Protein AF-A0A662T9Z7-F1 (afdb_monomer_lite)

Structure (mmCIF, N/CA/C/O backbone):
data_AF-A0A662T9Z7-F1
#
_entry.id   AF-A0A662T9Z7-F1
#
loop_
_atom_site.group_PDB
_atom_site.id
_atom_site.type_symbol
_atom_site.label_atom_id
_atom_site.label_alt_id
_atom_site.label_comp_id
_atom_site.label_asym_id
_atom_site.label_entity_id
_atom_site.label_seq_id
_atom_site.pdbx_PDB_ins_code
_atom_site.Cartn_x
_atom_site.Cartn_y
_atom_site.Cartn_z
_atom_site.occupancy
_atom_site.B_iso_or_equiv
_atom_site.auth_seq_id
_atom_site.auth_comp_id
_atom_site.auth_asym_id
_atom_site.auth_atom_id
_atom_site.pdbx_PDB_model_num
ATOM 1 N N . MET A 1 1 ? -6.500 13.096 -1.452 1.00 44.84 1 MET A N 1
ATOM 2 C CA . MET A 1 1 ? -6.182 11.955 -2.345 1.00 44.84 1 MET A CA 1
ATOM 3 C C . MET A 1 1 ? -5.788 10.784 -1.466 1.00 44.84 1 MET A C 1
ATOM 5 O O . MET A 1 1 ? -5.046 11.009 -0.519 1.00 44.84 1 MET A O 1
ATOM 9 N N . SER A 1 2 ? -6.333 9.588 -1.712 1.00 60.56 2 SER A N 1
ATOM 10 C CA . SER A 1 2 ? -5.989 8.391 -0.924 1.00 60.56 2 SER A CA 1
ATOM 11 C C . SER A 1 2 ? -4.502 8.091 -1.096 1.00 60.56 2 SER A C 1
ATOM 13 O O . SER A 1 2 ? -3.994 8.197 -2.211 1.00 60.56 2 SER A O 1
ATOM 15 N N . SER A 1 3 ? -3.793 7.746 -0.024 1.00 77.44 3 SER A N 1
ATOM 16 C CA . SER A 1 3 ? -2.335 7.634 -0.092 1.00 77.44 3 SER A CA 1
ATOM 17 C C . SER A 1 3 ? -1.874 6.531 -1.073 1.00 77.44 3 SER A C 1
ATOM 19 O O . SER A 1 3 ? -0.925 6.726 -1.834 1.00 77.44 3 SER A O 1
ATOM 21 N N . TYR A 1 4 ? -2.651 5.449 -1.218 1.00 88.25 4 TYR A N 1
ATOM 22 C CA . TYR A 1 4 ? -2.418 4.386 -2.213 1.00 88.25 4 TYR A CA 1
ATOM 23 C C . TYR A 1 4 ? -2.542 4.846 -3.675 1.00 88.25 4 TYR A C 1
ATOM 25 O O . TYR A 1 4 ? -1.958 4.246 -4.576 1.00 88.25 4 TYR A O 1
ATOM 33 N N . GLU A 1 5 ? -3.273 5.930 -3.936 1.00 89.75 5 GLU A N 1
ATOM 34 C CA . GLU A 1 5 ? -3.412 6.494 -5.280 1.00 89.75 5 GLU A CA 1
ATOM 35 C C . GLU A 1 5 ? -2.103 7.112 -5.785 1.00 89.75 5 GLU A C 1
ATOM 37 O O . GLU A 1 5 ? -1.865 7.151 -6.992 1.00 89.75 5 GLU A O 1
ATOM 42 N N . ASN A 1 6 ? -1.233 7.562 -4.876 1.00 91.25 6 ASN A N 1
ATOM 43 C CA . ASN A 1 6 ? 0.088 8.071 -5.235 1.00 91.25 6 ASN A CA 1
ATOM 44 C C . ASN A 1 6 ? 1.017 6.941 -5.682 1.00 91.25 6 ASN A C 1
ATOM 46 O O . ASN A 1 6 ? 1.660 7.077 -6.722 1.00 91.25 6 ASN A O 1
ATOM 50 N N . VAL A 1 7 ? 1.022 5.817 -4.958 1.00 93.69 7 VAL A N 1
ATOM 51 C CA . VAL A 1 7 ? 1.777 4.611 -5.340 1.00 93.69 7 VAL A CA 1
ATOM 52 C C . VAL A 1 7 ? 1.286 4.088 -6.686 1.00 93.69 7 VAL A C 1
ATOM 54 O O . VAL A 1 7 ? 2.073 3.900 -7.612 1.00 93.69 7 VAL A O 1
ATOM 57 N N . TRP A 1 8 ? -0.034 3.935 -6.833 1.00 96.25 8 TRP A N 1
ATOM 58 C CA . TRP A 1 8 ? -0.640 3.497 -8.087 1.00 96.25 8 TRP A CA 1
ATOM 59 C C . TRP A 1 8 ? -0.245 4.398 -9.262 1.00 96.25 8 TRP A C 1
ATOM 61 O O . TRP A 1 8 ? 0.120 3.901 -10.326 1.00 96.25 8 TRP A O 1
ATOM 71 N N . ARG A 1 9 ? -0.274 5.725 -9.067 1.00 95.44 9 ARG A N 1
ATOM 72 C CA . ARG A 1 9 ? 0.113 6.697 -10.096 1.00 95.44 9 ARG A CA 1
ATOM 73 C C . ARG A 1 9 ? 1.589 6.564 -10.472 1.00 95.44 9 ARG A C 1
ATOM 75 O O . ARG A 1 9 ? 1.886 6.522 -11.660 1.00 95.44 9 ARG A O 1
ATOM 82 N N . ALA A 1 10 ? 2.492 6.446 -9.498 1.00 95.44 10 ALA A N 1
ATOM 83 C CA . ALA A 1 10 ? 3.919 6.263 -9.764 1.00 95.44 10 ALA A CA 1
ATOM 84 C C . ALA A 1 10 ? 4.185 5.005 -10.614 1.00 95.44 10 ALA A C 1
ATOM 86 O O . ALA A 1 10 ? 4.891 5.079 -11.618 1.00 95.44 10 ALA A O 1
ATOM 87 N N . LEU A 1 11 ? 3.548 3.878 -10.277 1.00 96.62 11 LEU A N 1
ATOM 88 C CA . LEU A 1 11 ? 3.682 2.625 -11.029 1.00 96.62 11 LEU A CA 1
ATOM 89 C C . LEU A 1 11 ? 3.032 2.695 -12.423 1.00 96.62 11 LEU A C 1
ATOM 91 O O . LEU A 1 11 ? 3.587 2.178 -13.391 1.00 96.62 11 LEU A O 1
ATOM 95 N N . ALA A 1 12 ? 1.882 3.359 -12.561 1.00 96.88 12 ALA A N 1
ATOM 96 C CA . ALA A 1 12 ? 1.220 3.549 -13.855 1.00 96.88 12 ALA A CA 1
ATOM 97 C C . ALA A 1 12 ? 2.045 4.432 -14.812 1.00 96.88 12 ALA A C 1
ATOM 99 O O . ALA A 1 12 ? 2.116 4.174 -16.019 1.00 96.88 12 ALA A O 1
ATOM 100 N N . GLU A 1 13 ? 2.694 5.466 -14.280 1.00 96.94 13 GLU A N 1
ATOM 101 C CA . GLU A 1 13 ? 3.620 6.291 -15.050 1.00 96.94 13 GLU A CA 1
ATOM 102 C C . GLU A 1 13 ? 4.878 5.506 -15.443 1.00 96.94 13 GLU A C 1
ATOM 104 O O . GLU A 1 13 ? 5.303 5.591 -16.595 1.00 96.94 13 GLU A O 1
ATOM 109 N N . LEU A 1 14 ? 5.408 4.663 -14.553 1.00 95.75 14 LEU A N 1
ATOM 110 C CA . LEU A 1 14 ? 6.526 3.777 -14.877 1.00 95.75 14 LEU A CA 1
ATOM 111 C C . LEU A 1 14 ? 6.172 2.788 -16.001 1.00 95.75 14 LEU A C 1
ATOM 113 O O . LEU A 1 14 ? 6.937 2.602 -16.943 1.00 95.75 14 LEU A O 1
ATOM 117 N N . ILE A 1 15 ? 4.965 2.220 -15.977 1.00 95.69 15 ILE A N 1
ATOM 118 C CA . ILE A 1 15 ? 4.439 1.379 -17.066 1.00 95.69 15 ILE A CA 1
ATOM 119 C C . ILE A 1 15 ? 4.357 2.144 -18.391 1.00 95.69 15 ILE A C 1
ATOM 121 O O . ILE A 1 15 ? 4.599 1.582 -19.461 1.00 95.69 15 ILE A O 1
ATOM 125 N N . THR A 1 16 ? 4.028 3.434 -18.341 1.00 95.25 16 THR A N 1
ATOM 126 C CA . THR A 1 16 ? 4.026 4.286 -19.536 1.00 95.25 16 THR A CA 1
ATOM 127 C C . THR A 1 16 ? 5.440 4.444 -20.092 1.00 95.25 16 THR A C 1
ATOM 129 O O . THR A 1 16 ? 5.628 4.392 -21.308 1.00 95.25 16 THR A O 1
ATOM 132 N N . GLU A 1 17 ? 6.439 4.562 -19.221 1.00 94.00 17 GLU A N 1
ATOM 133 C CA . GLU A 1 17 ? 7.845 4.630 -19.616 1.00 94.00 17 GLU A CA 1
ATOM 134 C C . GLU A 1 17 ? 8.35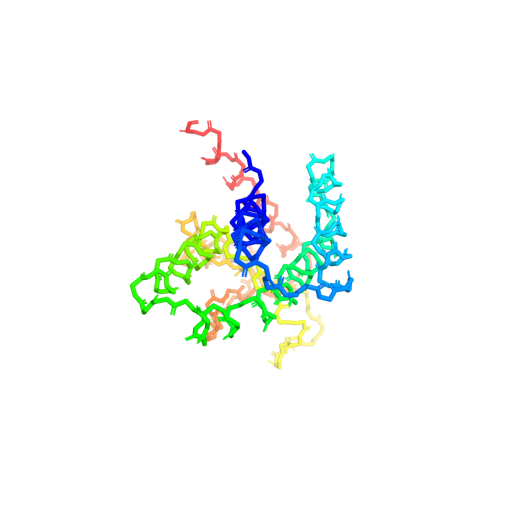0 3.306 -20.215 1.00 94.00 17 GLU A C 1
ATOM 136 O O . GLU A 1 17 ? 9.032 3.316 -21.238 1.00 94.00 17 GLU A O 1
ATOM 141 N N . PHE A 1 18 ? 7.919 2.158 -19.683 1.00 94.00 18 PHE A N 1
ATOM 142 C CA . PHE A 1 18 ? 8.201 0.843 -20.279 1.00 94.00 18 PHE A CA 1
ATOM 143 C C . PHE A 1 18 ? 7.677 0.755 -21.711 1.00 94.00 18 PHE A C 1
ATOM 145 O O . PHE A 1 18 ? 8.399 0.343 -22.618 1.00 94.00 18 PHE A O 1
ATOM 152 N N . ARG A 1 19 ? 6.438 1.210 -21.941 1.00 91.44 19 ARG A N 1
ATOM 153 C CA . ARG A 1 19 ? 5.839 1.233 -23.283 1.00 91.44 19 ARG A CA 1
ATOM 154 C C . ARG A 1 19 ? 6.597 2.147 -24.240 1.00 91.44 19 ARG A C 1
ATOM 156 O O . ARG A 1 19 ? 6.774 1.778 -25.394 1.00 91.44 19 ARG A O 1
ATOM 163 N N . ARG A 1 20 ? 7.072 3.310 -23.777 1.00 92.50 20 ARG A N 1
ATOM 164 C CA . ARG A 1 20 ? 7.905 4.216 -24.594 1.00 92.50 20 ARG A CA 1
ATOM 165 C C . ARG A 1 20 ? 9.216 3.567 -25.027 1.00 92.50 20 ARG A C 1
ATOM 167 O O . ARG A 1 20 ? 9.700 3.856 -26.116 1.00 92.50 20 ARG A O 1
ATOM 174 N N . ARG A 1 21 ? 9.762 2.683 -24.194 1.00 90.50 21 ARG A N 1
ATOM 175 C CA . ARG A 1 21 ? 11.005 1.944 -24.446 1.00 90.50 21 ARG A CA 1
ATOM 176 C C . ARG A 1 21 ? 10.786 0.585 -25.121 1.00 90.50 21 ARG A C 1
ATOM 178 O O . ARG A 1 21 ? 11.744 -0.156 -25.290 1.00 90.50 21 ARG A O 1
ATOM 185 N N . ASN A 1 22 ? 9.552 0.257 -25.523 1.00 91.25 22 ASN A N 1
ATOM 186 C CA . ASN A 1 22 ? 9.167 -1.053 -26.069 1.00 91.25 22 ASN A CA 1
ATOM 187 C C . ASN A 1 22 ? 9.520 -2.246 -25.159 1.00 91.25 22 ASN A C 1
ATOM 189 O O . ASN A 1 22 ? 9.745 -3.357 -25.640 1.00 91.25 22 ASN A O 1
ATOM 193 N N . LEU A 1 23 ? 9.528 -2.035 -23.841 1.00 91.75 23 LEU A N 1
ATOM 194 C CA . LEU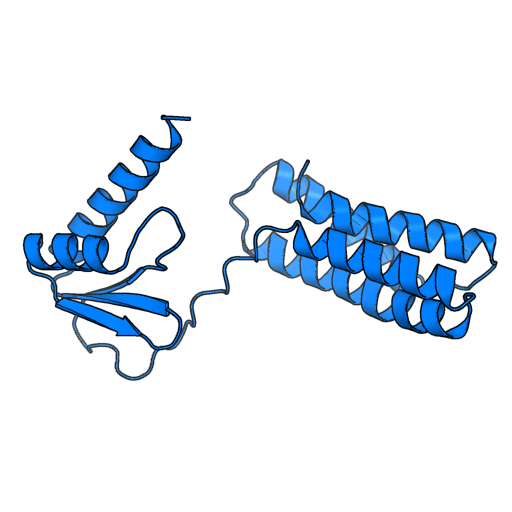 A 1 23 ? 9.693 -3.109 -22.867 1.00 91.75 23 LEU A CA 1
ATOM 195 C C . LEU A 1 23 ? 8.372 -3.866 -22.698 1.00 91.75 23 LEU A C 1
ATOM 197 O O . LEU A 1 23 ? 7.296 -3.272 -22.571 1.00 91.75 23 LEU A O 1
ATOM 201 N N . GLY A 1 24 ? 8.458 -5.195 -22.708 1.00 87.75 24 GLY A N 1
ATOM 202 C CA . GLY A 1 24 ? 7.307 -6.070 -22.514 1.00 87.75 24 GLY A CA 1
ATOM 203 C C . GLY A 1 24 ? 6.752 -5.971 -21.095 1.00 87.75 24 GLY A C 1
ATOM 204 O O . GLY A 1 24 ? 7.501 -5.831 -20.133 1.00 87.75 24 GLY A O 1
ATOM 205 N N . ILE A 1 25 ? 5.427 -6.068 -20.964 1.00 92.38 25 ILE A N 1
ATOM 206 C CA . ILE A 1 25 ? 4.742 -6.108 -19.668 1.00 92.38 25 ILE A CA 1
ATOM 207 C C . ILE A 1 25 ? 3.805 -7.320 -19.665 1.00 92.38 25 ILE A C 1
ATOM 209 O O . ILE A 1 25 ? 2.911 -7.389 -20.516 1.00 92.38 25 ILE A O 1
ATOM 213 N N . PRO A 1 26 ? 3.975 -8.274 -18.734 1.00 92.81 26 PRO A N 1
ATOM 214 C CA . PRO A 1 26 ? 3.087 -9.411 -18.600 1.00 92.81 26 PRO A CA 1
ATOM 215 C C . PRO A 1 26 ? 1.649 -8.953 -18.327 1.00 92.81 26 PRO A C 1
ATOM 217 O O . PRO A 1 26 ? 1.447 -8.030 -17.532 1.00 92.81 26 PRO A O 1
ATOM 220 N N . PRO A 1 27 ? 0.635 -9.617 -18.909 1.00 92.62 27 PRO A N 1
ATOM 221 C CA . PRO A 1 27 ? -0.769 -9.281 -18.668 1.00 92.62 27 PRO A CA 1
ATOM 222 C C . PRO A 1 27 ? -1.134 -9.241 -17.179 1.00 92.62 27 PRO A C 1
ATOM 224 O O . PRO A 1 27 ? -1.832 -8.330 -16.747 1.00 92.62 27 PRO A O 1
ATOM 227 N N . GLN A 1 28 ? -0.562 -10.147 -16.381 1.00 92.38 28 GLN A N 1
ATOM 228 C CA . GLN A 1 28 ? -0.796 -10.226 -14.939 1.00 92.38 28 GLN A CA 1
ATOM 229 C C . GLN A 1 28 ? -0.398 -8.944 -14.187 1.00 92.38 28 GLN A C 1
ATOM 231 O O . GLN A 1 28 ? -1.098 -8.531 -13.271 1.00 92.38 28 GLN A O 1
ATOM 236 N N . VAL A 1 29 ? 0.668 -8.254 -14.608 1.00 94.00 29 VAL A N 1
ATOM 237 C CA . VAL A 1 29 ? 1.087 -6.976 -14.000 1.00 94.00 29 VAL A CA 1
ATOM 238 C C . VAL A 1 29 ? 0.048 -5.885 -14.280 1.00 94.00 29 VAL A C 1
ATOM 240 O O . VAL A 1 29 ? -0.279 -5.075 -13.414 1.00 94.00 29 VAL A O 1
ATOM 243 N N . MET A 1 30 ? -0.526 -5.883 -15.486 1.00 95.75 30 MET A N 1
ATOM 244 C CA . MET A 1 30 ? -1.619 -4.974 -15.839 1.00 95.75 30 MET A CA 1
ATOM 245 C C . MET A 1 30 ? -2.921 -5.321 -15.100 1.00 95.75 30 MET A C 1
ATOM 247 O O . MET A 1 30 ? -3.696 -4.418 -14.778 1.00 95.75 30 MET A O 1
ATOM 251 N N . ASP A 1 31 ? -3.180 -6.603 -14.840 1.00 96.38 31 ASP A N 1
ATOM 252 C CA . ASP A 1 31 ? -4.334 -7.074 -14.066 1.00 96.38 31 ASP A CA 1
ATOM 253 C C . ASP A 1 31 ? -4.232 -6.666 -12.597 1.00 96.38 31 ASP A C 1
ATOM 255 O O . ASP A 1 31 ? -5.200 -6.132 -12.047 1.00 96.38 31 ASP A O 1
ATOM 259 N N . ASP A 1 32 ? -3.055 -6.817 -11.993 1.00 94.81 32 ASP A N 1
ATOM 260 C CA . ASP A 1 32 ? -2.782 -6.397 -10.618 1.00 94.81 32 ASP A CA 1
ATOM 261 C C . ASP A 1 32 ? -2.909 -4.872 -10.479 1.00 94.81 32 ASP A C 1
ATOM 263 O O . ASP A 1 32 ? -3.610 -4.386 -9.587 1.00 94.81 32 ASP A O 1
ATOM 267 N N . LEU A 1 33 ? -2.354 -4.091 -11.417 1.00 96.69 33 LEU A N 1
ATOM 268 C CA . LEU A 1 33 ? -2.498 -2.630 -11.410 1.00 96.69 33 LEU A CA 1
ATOM 269 C C . LEU A 1 33 ? -3.971 -2.191 -11.520 1.00 96.69 33 LEU A C 1
ATOM 271 O O . LEU A 1 33 ? -4.400 -1.252 -10.840 1.00 96.69 33 LEU A O 1
ATOM 275 N N . ARG A 1 34 ? -4.763 -2.848 -12.378 1.00 96.50 34 ARG A N 1
ATOM 276 C CA . ARG A 1 34 ? -6.202 -2.562 -12.518 1.00 96.50 34 ARG A CA 1
ATOM 277 C C . ARG A 1 34 ? -6.978 -2.954 -11.263 1.00 96.50 34 ARG A C 1
ATOM 279 O O . ARG A 1 34 ? -7.795 -2.163 -10.795 1.00 96.50 34 ARG A O 1
ATOM 286 N N . SER A 1 35 ? -6.686 -4.122 -10.698 1.00 96.00 35 SER A N 1
ATOM 287 C CA . SER A 1 35 ? -7.316 -4.614 -9.468 1.00 96.00 35 SER A CA 1
ATOM 288 C C . SER A 1 35 ? -7.042 -3.677 -8.293 1.00 96.00 35 SER A C 1
ATOM 290 O O . SER A 1 35 ? -7.973 -3.302 -7.578 1.00 96.00 35 SER A O 1
ATOM 292 N N . ALA A 1 36 ? -5.798 -3.203 -8.153 1.00 94.56 36 ALA A N 1
ATOM 293 C CA . ALA A 1 36 ? -5.442 -2.180 -7.176 1.00 94.56 36 ALA A CA 1
ATOM 294 C C . ALA A 1 36 ? -6.275 -0.904 -7.365 1.00 94.56 36 ALA A C 1
ATOM 296 O O . ALA A 1 36 ? -6.827 -0.392 -6.393 1.00 94.56 36 ALA A O 1
ATOM 297 N N . LYS A 1 37 ? -6.437 -0.411 -8.605 1.00 95.19 37 LYS A N 1
ATOM 298 C CA . LYS A 1 37 ? -7.247 0.790 -8.876 1.00 95.19 37 LYS A CA 1
ATOM 299 C C . LYS A 1 37 ? -8.694 0.614 -8.432 1.00 95.19 37 LYS A C 1
ATOM 301 O O . LYS A 1 37 ? -9.225 1.494 -7.763 1.00 95.19 37 LYS A O 1
ATOM 306 N N . THR A 1 38 ? -9.316 -0.514 -8.770 1.00 93.06 38 THR A N 1
ATOM 307 C CA . THR A 1 38 ? -10.696 -0.811 -8.365 1.00 93.06 38 THR A CA 1
ATOM 308 C C . THR A 1 38 ? -10.841 -0.807 -6.848 1.00 93.06 38 THR A C 1
ATOM 310 O O . THR A 1 38 ? -11.738 -0.150 -6.327 1.00 93.06 38 THR A O 1
ATOM 313 N N . LEU A 1 39 ? -9.942 -1.484 -6.131 1.00 90.44 39 LEU A N 1
ATOM 314 C CA . LEU A 1 39 ? -9.994 -1.536 -4.671 1.00 90.44 39 LEU A CA 1
ATOM 315 C C . LEU A 1 39 ? -9.713 -0.176 -4.016 1.00 90.44 39 LEU A C 1
ATOM 317 O O . LEU A 1 39 ? -10.345 0.151 -3.015 1.00 90.44 39 LEU A O 1
ATOM 321 N N . ILE A 1 40 ? -8.834 0.649 -4.594 1.00 89.75 40 ILE A N 1
ATOM 322 C CA . ILE A 1 40 ? -8.613 2.031 -4.140 1.00 89.75 40 ILE A CA 1
ATOM 323 C C . ILE A 1 40 ? -9.903 2.853 -4.253 1.00 89.75 40 ILE A C 1
ATOM 325 O O . ILE A 1 40 ? -10.217 3.610 -3.336 1.00 89.75 40 ILE A O 1
ATOM 329 N N . GLU A 1 41 ? -10.661 2.716 -5.346 1.00 89.00 41 GLU A N 1
ATOM 330 C CA . GLU A 1 41 ? -11.950 3.408 -5.487 1.00 89.00 41 GLU A CA 1
ATOM 331 C C . GLU A 1 41 ? -12.997 2.879 -4.497 1.00 89.00 41 GLU A C 1
ATOM 333 O O . GLU A 1 41 ? -13.721 3.675 -3.905 1.00 89.00 41 GLU A O 1
ATOM 338 N N . VAL A 1 42 ? -13.031 1.568 -4.232 1.00 85.12 42 VAL A N 1
ATOM 339 C CA . VAL A 1 42 ? -13.890 0.990 -3.180 1.00 85.12 42 VAL A CA 1
ATOM 340 C C . VAL A 1 42 ? -13.539 1.565 -1.805 1.00 85.12 42 VAL A C 1
ATOM 342 O O . VAL A 1 42 ? -14.433 1.998 -1.085 1.00 85.12 42 VAL A O 1
ATOM 345 N N . LEU A 1 43 ? -12.251 1.652 -1.462 1.00 82.62 43 LEU A N 1
ATOM 346 C CA . LEU A 1 43 ? -11.788 2.204 -0.185 1.00 82.62 43 LEU A CA 1
ATOM 347 C C . LEU A 1 43 ? -12.149 3.691 -0.015 1.00 82.62 43 LEU A C 1
ATOM 349 O O . LEU A 1 43 ? -12.402 4.143 1.098 1.00 82.62 43 LEU A O 1
ATOM 353 N N . LYS A 1 44 ? -12.185 4.466 -1.109 1.00 81.81 44 LYS A N 1
ATOM 354 C CA . LYS A 1 44 ? -12.656 5.863 -1.077 1.00 81.81 44 LYS A CA 1
ATOM 355 C C . LYS A 1 44 ? -14.151 5.964 -0.763 1.00 81.81 44 LYS A C 1
ATOM 357 O O . LYS A 1 44 ? -14.565 6.960 -0.177 1.00 81.81 44 LYS A O 1
ATOM 362 N N . LEU A 1 45 ? -14.941 4.973 -1.180 1.00 80.00 45 LEU A N 1
ATOM 363 C CA . LEU A 1 45 ? -16.382 4.912 -0.933 1.00 80.00 45 LEU A CA 1
ATOM 364 C C . LEU A 1 45 ? -16.700 4.388 0.475 1.00 80.00 45 LEU A C 1
ATOM 366 O O . LEU A 1 45 ? -17.621 4.898 1.107 1.00 80.00 45 LEU A O 1
ATOM 370 N N . ASP A 1 46 ? -15.932 3.413 0.972 1.00 74.00 46 ASP A N 1
ATOM 371 C CA . ASP A 1 46 ? -16.059 2.859 2.324 1.00 74.00 46 ASP A CA 1
ATOM 372 C C . ASP A 1 46 ? -14.678 2.633 2.983 1.00 74.00 46 ASP A C 1
ATOM 374 O O . ASP A 1 46 ? -14.024 1.608 2.754 1.00 74.00 46 ASP A O 1
ATOM 378 N N . PRO A 1 47 ? -14.229 3.567 3.845 1.00 66.56 47 PRO A N 1
ATOM 379 C CA . PRO A 1 47 ? -12.945 3.468 4.540 1.00 66.56 47 PRO A CA 1
ATOM 380 C C . PRO A 1 47 ? -12.869 2.382 5.626 1.00 66.56 47 PRO A C 1
ATOM 382 O O . PRO A 1 47 ? -11.800 2.179 6.201 1.00 66.56 47 PRO A O 1
ATOM 385 N N . SER A 1 48 ? -13.977 1.709 5.964 1.00 63.31 48 SER A N 1
ATOM 386 C CA . SER A 1 48 ? -14.024 0.740 7.071 1.00 63.31 48 SER A CA 1
ATOM 387 C C . SER A 1 48 ? -13.515 -0.660 6.699 1.00 63.31 48 SER A C 1
ATOM 389 O O . SER A 1 48 ? -13.297 -1.503 7.576 1.00 63.31 48 SER A O 1
ATOM 391 N N . VAL A 1 49 ? -13.276 -0.918 5.410 1.00 64.88 49 VAL A N 1
ATOM 392 C CA . VAL A 1 49 ? -12.950 -2.252 4.896 1.00 64.88 49 VAL A CA 1
ATOM 393 C C . VAL A 1 49 ? -11.444 -2.534 4.983 1.00 64.88 49 VAL A C 1
ATOM 395 O O . VAL A 1 49 ? -10.715 -2.433 3.999 1.00 64.88 49 VAL A O 1
ATOM 398 N N . VAL A 1 50 ? -10.973 -2.928 6.170 1.00 58.81 50 VAL A N 1
ATOM 399 C CA . VAL A 1 50 ? -9.552 -3.247 6.455 1.00 58.81 50 VAL A CA 1
ATOM 400 C C . VAL A 1 50 ? -8.986 -4.351 5.547 1.00 58.81 50 VAL A C 1
ATOM 402 O O . VAL A 1 50 ? -7.836 -4.285 5.134 1.00 58.81 50 VAL A O 1
ATOM 405 N N . GLU A 1 51 ? -9.789 -5.342 5.154 1.00 63.56 51 GLU A N 1
ATOM 406 C CA . GLU A 1 51 ? -9.348 -6.406 4.231 1.00 63.56 51 GLU A CA 1
ATOM 407 C C . GLU A 1 51 ? -8.989 -5.864 2.830 1.00 63.56 51 GLU A C 1
ATOM 409 O O . GLU A 1 51 ? -8.214 -6.462 2.082 1.00 63.56 51 GLU A O 1
ATOM 414 N N . THR A 1 52 ? -9.515 -4.690 2.471 1.00 71.88 52 THR A N 1
ATOM 415 C CA . THR A 1 52 ? -9.248 -4.051 1.180 1.00 71.88 52 THR A CA 1
ATOM 416 C C . THR A 1 52 ? -7.847 -3.440 1.126 1.00 71.88 52 THR A C 1
ATOM 418 O O . THR A 1 52 ? -7.236 -3.454 0.059 1.00 71.88 52 THR A O 1
ATOM 421 N N . THR A 1 53 ? -7.288 -2.962 2.246 1.00 79.94 53 THR A N 1
ATOM 422 C CA . THR A 1 53 ? -5.961 -2.317 2.254 1.00 79.94 53 THR A CA 1
ATOM 423 C C . THR A 1 53 ? -4.829 -3.314 2.035 1.00 79.94 53 THR A C 1
ATOM 425 O O . THR A 1 53 ? -3.980 -3.074 1.181 1.00 79.94 53 THR A O 1
ATOM 428 N N . GLU A 1 54 ? -4.854 -4.470 2.708 1.00 81.62 54 GLU A N 1
ATOM 429 C CA . GLU A 1 54 ? -3.843 -5.527 2.519 1.00 81.62 54 GLU A CA 1
ATOM 430 C C . GLU A 1 54 ? -3.823 -6.034 1.068 1.00 81.62 54 GLU A C 1
ATOM 432 O O . GLU A 1 54 ? -2.764 -6.265 0.483 1.00 81.62 54 GLU A O 1
ATOM 437 N N . ARG A 1 55 ? -5.002 -6.146 0.442 1.00 85.56 55 ARG A N 1
ATOM 438 C CA . ARG A 1 55 ? -5.127 -6.554 -0.963 1.00 85.56 55 ARG A CA 1
ATOM 439 C C . ARG A 1 55 ? -4.602 -5.494 -1.927 1.00 85.56 55 ARG A C 1
ATOM 441 O O . ARG A 1 55 ? -3.919 -5.850 -2.884 1.00 85.56 55 ARG A O 1
ATOM 448 N N . ILE A 1 56 ? -4.891 -4.211 -1.684 1.00 89.81 56 ILE A N 1
ATOM 449 C CA . ILE A 1 56 ? -4.313 -3.105 -2.467 1.00 89.81 56 ILE A CA 1
ATOM 450 C C . ILE A 1 56 ? -2.786 -3.169 -2.400 1.00 89.81 56 ILE A C 1
ATOM 452 O O . ILE A 1 56 ? -2.129 -3.120 -3.439 1.00 89.81 56 ILE A O 1
ATOM 456 N N . GLU A 1 57 ? -2.226 -3.316 -1.198 1.00 89.50 57 GLU A N 1
ATOM 457 C CA . GLU A 1 57 ? -0.780 -3.400 -0.999 1.00 89.50 57 GLU A CA 1
ATOM 458 C C . GLU A 1 57 ? -0.163 -4.590 -1.723 1.00 89.50 57 GLU A C 1
ATOM 460 O O . GLU A 1 57 ? 0.841 -4.419 -2.411 1.00 89.50 57 GLU A O 1
ATOM 465 N N . GLY A 1 58 ? -0.785 -5.767 -1.627 1.00 88.56 58 GLY A N 1
ATOM 466 C CA . GLY A 1 58 ? -0.346 -6.962 -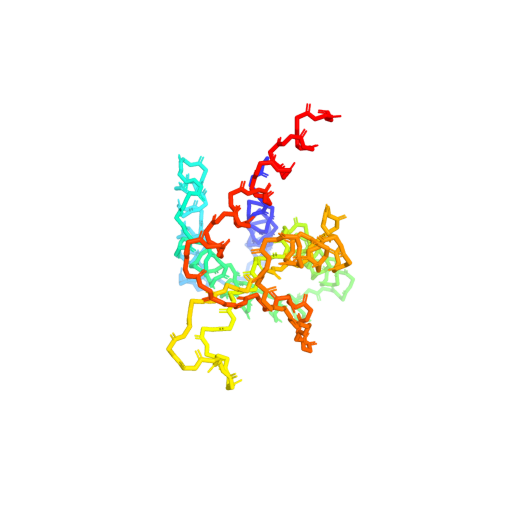2.343 1.00 88.56 58 GLY A CA 1
ATOM 467 C C . GLY A 1 58 ? -0.269 -6.737 -3.854 1.00 88.56 58 GLY A C 1
ATOM 468 O O . GLY A 1 58 ? 0.773 -6.980 -4.458 1.00 88.56 58 GLY A O 1
ATOM 469 N N . TYR A 1 59 ? -1.330 -6.196 -4.462 1.00 94.25 59 TYR A N 1
ATOM 470 C CA . TYR A 1 59 ? -1.337 -5.909 -5.900 1.00 94.25 59 TYR A CA 1
ATOM 471 C C . TYR A 1 59 ? -0.277 -4.876 -6.304 1.00 94.25 59 TYR A C 1
ATOM 473 O O . TYR A 1 59 ? 0.426 -5.071 -7.294 1.00 94.25 59 TYR A O 1
ATOM 481 N N . LEU A 1 60 ? -0.122 -3.786 -5.546 1.00 94.62 60 LEU A N 1
ATOM 482 C CA . LEU A 1 60 ? 0.881 -2.760 -5.850 1.00 94.62 60 LEU A CA 1
ATOM 483 C C . LEU A 1 60 ? 2.315 -3.297 -5.694 1.00 94.62 60 LEU A C 1
ATOM 485 O O . LEU A 1 60 ? 3.158 -3.014 -6.544 1.00 94.62 60 LEU A O 1
ATOM 489 N N . ARG A 1 61 ? 2.581 -4.123 -4.671 1.00 93.38 61 ARG A N 1
ATOM 490 C CA . ARG A 1 61 ? 3.884 -4.781 -4.471 1.00 93.38 61 ARG A CA 1
ATOM 491 C C . ARG A 1 61 ? 4.201 -5.788 -5.571 1.00 93.38 61 ARG A C 1
ATOM 493 O O . ARG A 1 61 ? 5.349 -5.855 -5.995 1.00 93.38 61 ARG A O 1
ATOM 500 N N . ASN A 1 62 ? 3.214 -6.531 -6.070 1.00 91.69 62 ASN A N 1
ATOM 501 C CA . ASN A 1 62 ? 3.425 -7.429 -7.207 1.00 91.69 62 ASN A CA 1
ATOM 502 C C . ASN A 1 62 ? 3.887 -6.651 -8.443 1.00 91.69 62 ASN A C 1
ATOM 504 O O . ASN A 1 62 ? 4.871 -7.026 -9.082 1.00 91.69 62 ASN A O 1
ATOM 508 N N . VAL A 1 63 ? 3.221 -5.531 -8.742 1.00 95.38 63 VAL A N 1
ATOM 509 C CA . VAL A 1 63 ? 3.591 -4.653 -9.859 1.00 95.38 63 VAL A CA 1
ATOM 510 C C . VAL A 1 63 ? 5.006 -4.101 -9.671 1.00 95.38 63 VAL A C 1
ATOM 512 O O . VAL A 1 63 ? 5.828 -4.198 -10.579 1.00 95.38 63 VAL A O 1
ATOM 515 N N . GLU A 1 64 ? 5.320 -3.576 -8.487 1.00 93.12 64 GLU A N 1
ATOM 516 C CA . GLU A 1 64 ? 6.656 -3.076 -8.148 1.00 93.12 64 GLU A CA 1
ATOM 517 C C . GLU A 1 64 ? 7.740 -4.153 -8.297 1.00 93.12 64 GLU A C 1
ATOM 519 O O . GLU A 1 64 ? 8.767 -3.904 -8.930 1.00 93.12 64 GLU A O 1
ATOM 524 N N . SER A 1 65 ? 7.491 -5.357 -7.772 1.00 92.94 65 SER A N 1
ATOM 525 C CA . SER A 1 65 ? 8.438 -6.478 -7.802 1.00 92.94 65 SER A CA 1
ATOM 526 C C . SER A 1 65 ? 8.795 -6.925 -9.218 1.00 92.94 65 SER A C 1
ATOM 528 O O . SER A 1 65 ? 9.867 -7.484 -9.431 1.00 92.94 65 SER A O 1
ATOM 530 N N . TYR A 1 66 ? 7.919 -6.656 -10.190 1.00 94.44 66 TYR A N 1
ATOM 531 C CA . TYR A 1 66 ? 8.206 -6.875 -11.599 1.00 94.44 66 TYR A CA 1
ATOM 532 C C . TYR A 1 66 ? 8.942 -5.687 -12.229 1.00 94.44 66 TYR A C 1
ATOM 534 O O . TYR A 1 66 ? 9.934 -5.872 -12.931 1.00 94.44 66 TYR A O 1
ATOM 542 N N . LEU A 1 67 ? 8.459 -4.462 -11.999 1.00 93.25 67 LEU A N 1
ATOM 543 C CA . LEU A 1 67 ? 8.961 -3.282 -12.703 1.00 93.25 67 LEU A CA 1
ATOM 544 C C . LEU A 1 67 ? 10.349 -2.850 -12.220 1.00 93.25 67 LEU A C 1
ATOM 546 O O . LEU A 1 67 ? 11.205 -2.575 -13.055 1.00 93.25 67 LEU A O 1
ATOM 550 N N . LEU A 1 68 ? 10.605 -2.789 -10.909 1.00 91.69 68 LEU A N 1
ATOM 551 C CA . LEU A 1 68 ? 11.864 -2.234 -10.396 1.00 91.69 68 LEU A CA 1
ATOM 552 C C . LEU A 1 68 ? 13.110 -3.031 -10.816 1.00 91.69 68 LEU A C 1
ATOM 554 O O . LEU A 1 68 ? 14.088 -2.399 -11.217 1.00 91.69 68 LEU A O 1
ATOM 558 N N . PRO A 1 69 ? 13.106 -4.379 -10.823 1.00 90.75 69 PRO A N 1
ATOM 559 C CA . PRO A 1 69 ? 14.240 -5.127 -11.357 1.00 90.75 69 PRO A CA 1
ATOM 560 C C . PRO A 1 69 ? 14.481 -4.849 -12.843 1.00 90.75 69 PRO A C 1
ATOM 562 O O . PRO A 1 69 ? 15.625 -4.728 -13.268 1.00 90.75 69 PRO A O 1
ATOM 565 N N . VAL A 1 70 ? 13.424 -4.714 -13.650 1.00 92.69 70 VAL A N 1
ATOM 566 C CA . VAL A 1 70 ? 13.573 -4.382 -15.077 1.00 92.69 70 VAL A CA 1
ATOM 567 C C . VAL A 1 70 ? 14.110 -2.958 -15.244 1.00 92.69 70 VAL A C 1
ATOM 569 O O . VAL A 1 70 ? 14.976 -2.737 -16.079 1.00 92.69 70 VAL A O 1
ATOM 572 N N . VAL A 1 71 ? 13.684 -2.008 -14.406 1.00 92.50 71 VAL A N 1
ATOM 573 C CA . VAL A 1 71 ? 14.247 -0.649 -14.380 1.00 92.50 71 VAL A CA 1
ATOM 574 C C . VAL A 1 71 ? 15.748 -0.672 -14.114 1.00 92.50 71 VAL A C 1
ATOM 576 O O . VAL A 1 71 ? 16.500 -0.070 -14.868 1.00 92.50 71 VAL A O 1
ATOM 579 N N . GLN A 1 72 ? 16.196 -1.386 -13.083 1.00 90.50 72 GLN A N 1
ATOM 580 C CA . GLN A 1 72 ? 17.620 -1.455 -12.736 1.00 90.50 72 GLN A CA 1
ATOM 581 C C . GLN A 1 72 ? 18.487 -2.060 -13.848 1.00 90.50 72 GLN A C 1
ATOM 583 O O . GLN A 1 72 ? 19.665 -1.726 -13.942 1.00 90.50 72 GLN A O 1
ATOM 588 N N . ASN A 1 73 ? 17.917 -2.944 -14.672 1.00 91.44 73 ASN A N 1
ATOM 589 C CA . ASN A 1 73 ? 18.638 -3.606 -15.757 1.00 91.44 73 ASN A CA 1
ATOM 590 C C . ASN A 1 73 ? 18.597 -2.823 -17.079 1.00 91.44 73 ASN A C 1
ATOM 592 O O . ASN A 1 73 ? 19.594 -2.785 -17.792 1.00 91.44 73 ASN A O 1
ATOM 596 N N . GLU A 1 74 ? 17.454 -2.223 -17.420 1.00 91.19 74 GLU A N 1
ATOM 597 C CA . GLU A 1 74 ? 17.190 -1.659 -18.754 1.00 91.19 74 GLU A CA 1
ATOM 598 C C . GLU A 1 74 ? 17.289 -0.124 -18.808 1.00 91.19 74 GLU A C 1
ATOM 600 O O . GLU A 1 74 ? 17.245 0.471 -19.888 1.00 91.19 74 GLU A O 1
ATOM 605 N N . PHE A 1 75 ? 17.347 0.560 -17.661 1.00 91.69 75 PHE A N 1
ATOM 606 C CA . PHE A 1 75 ? 17.404 2.021 -17.603 1.00 91.69 75 PHE A CA 1
ATOM 607 C C . PHE A 1 75 ? 18.821 2.487 -17.277 1.00 91.69 75 PHE A C 1
ATOM 609 O O . PHE A 1 75 ? 19.570 1.826 -16.565 1.00 91.69 75 PHE A O 1
ATOM 616 N N . GLU A 1 76 ? 19.159 3.686 -17.753 1.00 92.94 76 GLU A N 1
ATOM 617 C CA . GLU A 1 76 ? 20.364 4.385 -17.310 1.00 92.94 76 GLU A CA 1
ATOM 618 C C . GLU A 1 76 ? 20.367 4.533 -15.779 1.00 92.94 76 GLU A C 1
ATOM 620 O O . GLU A 1 76 ? 19.313 4.850 -15.213 1.00 92.94 76 GLU A O 1
ATOM 625 N N . PRO A 1 77 ? 21.521 4.378 -15.100 1.00 91.56 77 PRO A N 1
ATOM 626 C CA . PRO A 1 77 ? 21.586 4.321 -13.638 1.00 91.56 77 PRO A CA 1
ATOM 627 C C . PRO A 1 77 ? 20.893 5.489 -12.924 1.00 91.56 77 PRO A C 1
ATOM 629 O O . PRO A 1 77 ? 20.175 5.280 -11.951 1.00 91.56 77 PRO A O 1
ATOM 632 N N . SER A 1 78 ? 21.043 6.711 -13.440 1.00 91.19 78 SER A N 1
ATOM 633 C CA . SER A 1 78 ? 20.406 7.905 -12.870 1.00 91.19 78 SER A CA 1
ATOM 634 C C . SER A 1 78 ? 18.883 7.895 -13.016 1.00 91.19 78 SER A C 1
ATOM 636 O O . SER A 1 78 ? 18.168 8.260 -12.087 1.00 91.19 78 SER A O 1
ATOM 638 N N . ALA A 1 79 ? 18.372 7.439 -14.162 1.00 89.44 79 ALA A N 1
ATOM 639 C CA . ALA A 1 79 ? 16.937 7.305 -14.393 1.00 89.44 79 ALA A CA 1
ATOM 640 C C . ALA A 1 79 ? 16.346 6.154 -13.565 1.00 89.44 79 ALA A C 1
ATOM 642 O O . ALA A 1 79 ? 15.218 6.257 -13.083 1.00 89.44 79 ALA A O 1
ATOM 643 N N . ALA A 1 80 ? 17.099 5.064 -13.388 1.00 90.12 80 ALA A N 1
ATOM 644 C CA . ALA A 1 80 ? 16.698 3.948 -12.543 1.00 90.12 80 ALA A CA 1
ATOM 645 C C . ALA A 1 80 ? 16.557 4.375 -11.076 1.00 90.12 80 ALA A C 1
ATOM 647 O O . ALA A 1 80 ? 15.531 4.104 -10.447 1.00 90.12 80 ALA A O 1
ATOM 648 N N . GLU A 1 81 ? 17.553 5.096 -10.559 1.00 91.06 81 GLU A N 1
ATOM 649 C CA . GLU A 1 81 ? 17.549 5.631 -9.199 1.00 91.06 81 GLU A CA 1
ATOM 650 C C . GLU A 1 81 ? 16.394 6.616 -8.976 1.00 91.06 81 GLU A C 1
ATOM 652 O O . GLU A 1 81 ? 15.695 6.522 -7.967 1.00 91.06 81 GLU A O 1
ATOM 657 N N . GLU A 1 82 ? 16.121 7.504 -9.938 1.00 94.50 82 GLU A N 1
ATOM 658 C CA . GLU A 1 82 ? 14.987 8.432 -9.868 1.00 94.50 82 GLU A CA 1
ATOM 659 C C . GLU A 1 82 ? 13.646 7.692 -9.753 1.00 94.50 82 GLU A C 1
ATOM 661 O O . GLU A 1 82 ? 12.828 8.012 -8.885 1.00 94.50 82 GLU A O 1
ATOM 666 N N . TRP A 1 83 ? 13.420 6.668 -10.583 1.00 95.12 83 TRP A N 1
ATOM 667 C CA . TRP A 1 83 ? 12.187 5.878 -10.537 1.00 95.12 83 TRP A CA 1
ATOM 668 C C . TRP A 1 83 ? 12.038 5.088 -9.241 1.00 95.12 83 TRP A C 1
ATOM 670 O O . TRP A 1 83 ? 10.951 5.078 -8.660 1.00 95.12 83 TRP A O 1
ATOM 680 N N . MET A 1 84 ? 13.117 4.468 -8.764 1.00 90.81 84 MET A N 1
ATOM 681 C CA . MET A 1 84 ? 13.125 3.770 -7.480 1.00 90.81 84 MET A CA 1
ATOM 682 C C . MET A 1 84 ? 12.781 4.719 -6.334 1.00 90.81 84 MET A C 1
ATOM 684 O O . MET A 1 84 ? 11.867 4.434 -5.560 1.00 90.81 84 MET A O 1
ATOM 688 N N . ARG A 1 85 ? 13.444 5.881 -6.272 1.00 90.75 85 ARG A N 1
ATOM 689 C CA . ARG A 1 85 ? 13.202 6.889 -5.236 1.00 90.75 85 ARG A CA 1
ATOM 690 C C . ARG A 1 85 ? 11.764 7.388 -5.271 1.00 90.75 85 ARG A C 1
ATOM 692 O O . ARG A 1 85 ? 11.127 7.530 -4.234 1.00 90.75 85 ARG A O 1
ATOM 699 N N . ARG A 1 86 ? 11.222 7.619 -6.466 1.00 92.50 86 ARG A N 1
ATOM 700 C CA . ARG A 1 86 ? 9.849 8.089 -6.655 1.00 92.50 86 ARG A CA 1
ATOM 701 C C . ARG A 1 86 ? 8.806 7.075 -6.175 1.00 92.50 86 ARG A C 1
ATOM 703 O O . ARG A 1 86 ? 7.804 7.471 -5.578 1.00 92.50 86 ARG A O 1
ATOM 710 N N . VAL A 1 87 ? 9.020 5.786 -6.441 1.00 90.62 87 VAL A N 1
ATOM 711 C CA . VAL A 1 87 ? 8.141 4.710 -5.953 1.00 90.62 87 VAL A CA 1
ATOM 712 C C . VAL A 1 87 ? 8.263 4.573 -4.432 1.00 90.62 87 VAL A C 1
ATOM 714 O O . VAL A 1 87 ? 7.243 4.519 -3.748 1.00 90.62 87 VAL A O 1
ATOM 717 N N . GLU A 1 88 ? 9.480 4.608 -3.888 1.00 88.56 88 GLU A N 1
ATOM 718 C CA . GLU A 1 88 ? 9.731 4.562 -2.442 1.00 88.56 88 GLU A CA 1
ATOM 719 C C . GLU A 1 88 ? 9.086 5.745 -1.701 1.00 88.56 88 GLU A C 1
ATOM 721 O O . GLU A 1 88 ? 8.398 5.558 -0.696 1.00 88.56 88 GLU A O 1
ATOM 726 N N . GLU A 1 89 ? 9.243 6.967 -2.213 1.00 88.62 89 GLU A N 1
ATOM 727 C CA . GLU A 1 89 ? 8.603 8.167 -1.667 1.00 88.62 89 GLU A CA 1
ATOM 728 C C . GLU A 1 89 ? 7.075 8.031 -1.674 1.00 88.62 89 GLU A C 1
ATOM 730 O O . GLU A 1 89 ? 6.422 8.367 -0.684 1.00 88.62 89 GLU A O 1
ATOM 735 N N . ALA A 1 90 ? 6.493 7.486 -2.748 1.00 88.56 90 ALA A N 1
ATOM 736 C CA . ALA A 1 90 ? 5.053 7.259 -2.824 1.00 88.56 90 ALA A CA 1
ATOM 737 C C . ALA A 1 90 ? 4.560 6.283 -1.741 1.00 88.56 90 ALA A C 1
ATOM 739 O O . ALA A 1 90 ? 3.493 6.504 -1.167 1.00 88.56 90 ALA A O 1
ATOM 740 N N . TRP A 1 91 ? 5.346 5.249 -1.422 1.00 84.56 91 TRP A N 1
ATOM 741 C CA . TRP A 1 91 ? 5.073 4.334 -0.310 1.00 84.56 91 TRP A CA 1
ATOM 742 C C . TRP A 1 91 ? 5.259 4.990 1.058 1.00 84.56 91 TRP A C 1
ATOM 744 O O . TRP A 1 91 ? 4.470 4.750 1.967 1.00 84.56 91 TRP A O 1
ATOM 754 N N . ARG A 1 92 ? 6.269 5.848 1.218 1.00 80.81 92 ARG A N 1
ATOM 755 C CA . ARG A 1 92 ? 6.563 6.538 2.484 1.00 80.81 92 ARG A CA 1
ATOM 756 C C . ARG A 1 92 ? 5.479 7.540 2.887 1.00 80.81 92 ARG A C 1
ATOM 758 O O . ARG A 1 92 ? 5.306 7.805 4.072 1.00 80.81 92 ARG A O 1
ATOM 765 N N . VAL A 1 93 ? 4.758 8.089 1.910 1.00 75.94 93 VAL A N 1
ATOM 766 C CA . VAL A 1 93 ? 3.609 8.983 2.130 1.00 75.94 93 VAL A CA 1
ATOM 767 C C . VAL A 1 93 ? 2.361 8.206 2.578 1.00 75.94 93 VAL A C 1
ATOM 769 O O . VAL A 1 93 ? 1.399 8.811 3.065 1.00 75.94 93 VAL A O 1
ATOM 772 N N . LEU A 1 94 ? 2.342 6.870 2.475 1.00 67.31 94 LEU A N 1
ATOM 773 C CA . LEU A 1 94 ? 1.313 6.085 3.151 1.00 67.31 94 LEU A CA 1
ATOM 774 C C . LEU A 1 94 ? 1.446 6.301 4.664 1.00 67.31 94 LEU A C 1
ATOM 776 O O . LEU A 1 94 ? 2.551 6.141 5.191 1.00 67.31 94 LEU A O 1
ATOM 780 N N . PRO A 1 95 ? 0.358 6.626 5.395 1.00 55.78 95 PRO A N 1
ATOM 781 C CA . PRO A 1 95 ? 0.386 6.417 6.836 1.00 55.78 95 PRO A CA 1
ATOM 782 C C . PRO A 1 95 ? 0.776 4.954 7.021 1.00 55.78 95 PRO A C 1
ATOM 784 O O . PRO A 1 95 ? 0.123 4.101 6.414 1.00 55.78 95 PRO A O 1
ATOM 787 N N . ARG A 1 96 ? 1.875 4.675 7.745 1.00 46.12 96 ARG A N 1
ATOM 788 C CA . ARG A 1 96 ? 2.335 3.298 7.983 1.00 46.12 96 ARG A CA 1
ATOM 789 C C . ARG A 1 96 ? 1.098 2.496 8.339 1.00 46.12 96 ARG A C 1
ATOM 791 O O . ARG A 1 96 ? 0.460 2.804 9.350 1.00 46.12 96 ARG A O 1
ATOM 798 N N . ALA A 1 97 ? 0.715 1.570 7.454 1.00 43.31 97 ALA A N 1
ATOM 799 C CA . ALA A 1 97 ? -0.452 0.738 7.663 1.00 43.31 97 ALA A CA 1
ATOM 800 C C . ALA A 1 97 ? -0.340 0.233 9.091 1.00 43.31 97 ALA A C 1
ATOM 802 O O . ALA A 1 97 ? 0.740 -0.217 9.486 1.00 43.31 97 ALA A O 1
ATOM 803 N N . ARG A 1 98 ? -1.394 0.451 9.887 1.00 38.69 98 ARG A N 1
ATOM 804 C CA . ARG A 1 98 ? -1.446 0.013 11.279 1.00 38.69 98 ARG A CA 1
ATOM 805 C C . ARG A 1 98 ? -0.891 -1.401 11.293 1.00 38.69 98 ARG A C 1
ATOM 807 O O . ARG A 1 98 ? -1.584 -2.275 10.782 1.00 38.69 98 ARG A O 1
ATOM 814 N N . GLU A 1 99 ? 0.337 -1.613 11.790 1.00 38.91 99 GLU A N 1
ATOM 815 C CA . GLU A 1 99 ? 0.870 -2.976 11.874 1.00 38.91 99 GLU A CA 1
ATOM 816 C C . GLU A 1 99 ? -0.225 -3.786 12.548 1.00 38.91 99 GLU A C 1
ATOM 818 O O . GLU A 1 99 ? -0.705 -3.379 13.612 1.00 38.91 99 GLU A O 1
ATOM 823 N N . ALA A 1 100 ? -0.752 -4.799 11.857 1.00 40.22 100 ALA A N 1
ATOM 824 C CA . ALA A 1 100 ? -1.876 -5.543 12.385 1.00 40.22 100 ALA A CA 1
ATOM 825 C C . ALA A 1 100 ? -1.457 -5.993 13.789 1.00 40.22 100 ALA A C 1
ATOM 827 O O . ALA A 1 100 ? -0.381 -6.586 13.920 1.00 40.22 100 ALA A O 1
ATOM 828 N N . PRO A 1 101 ? -2.216 -5.643 14.846 1.00 43.72 101 PRO A N 1
ATOM 829 C CA . PRO A 1 101 ? -1.792 -5.957 16.197 1.00 43.72 101 PRO A CA 1
ATOM 830 C C . PRO A 1 101 ? -1.530 -7.456 16.244 1.00 43.72 101 PRO A C 1
ATOM 832 O O . PRO A 1 101 ? -2.370 -8.241 15.790 1.00 43.72 101 PRO A O 1
ATOM 835 N N . ILE A 1 102 ? -0.345 -7.839 16.729 1.00 47.56 102 ILE A N 1
ATOM 836 C CA . ILE A 1 102 ? 0.063 -9.239 16.837 1.00 47.56 102 ILE A CA 1
ATOM 837 C C . ILE A 1 102 ? -1.087 -9.984 17.526 1.00 47.56 102 ILE A C 1
ATOM 839 O O . ILE A 1 102 ? -1.380 -9.737 18.698 1.00 47.56 102 ILE A O 1
ATOM 843 N N . ARG A 1 103 ? -1.790 -10.848 16.774 1.00 49.09 103 ARG A N 1
ATOM 844 C CA . ARG A 1 103 ? -3.015 -11.532 17.238 1.00 49.09 103 ARG A CA 1
ATOM 845 C C . ARG A 1 103 ? -2.738 -12.509 18.382 1.00 49.09 103 ARG A C 1
ATOM 847 O O . ARG A 1 103 ? -3.669 -12.923 19.068 1.00 49.09 103 ARG A O 1
ATOM 854 N N . PHE A 1 104 ? -1.475 -12.882 18.579 1.00 46.88 104 PHE A N 1
ATOM 855 C CA . PHE A 1 104 ? -1.035 -13.814 19.604 1.00 46.88 104 PHE A CA 1
ATOM 856 C C . PHE A 1 104 ? 0.045 -13.184 20.485 1.00 46.88 104 PHE A C 1
ATOM 858 O O . PHE A 1 104 ? 1.186 -13.032 20.059 1.00 46.88 104 PHE A O 1
ATOM 865 N N . VAL A 1 105 ? -0.319 -12.845 21.722 1.00 53.94 105 VAL A N 1
ATOM 866 C CA . VAL A 1 105 ? 0.613 -12.331 22.733 1.00 53.94 105 VAL A CA 1
ATOM 867 C C . VAL A 1 105 ? 0.860 -13.425 23.778 1.00 53.94 105 VAL A C 1
ATOM 869 O O . VAL A 1 105 ? -0.060 -13.787 24.521 1.00 53.94 105 VAL A O 1
ATOM 872 N N . PRO A 1 106 ? 2.070 -14.007 23.842 1.00 55.91 106 PRO A N 1
ATOM 873 C CA . PRO A 1 106 ? 2.436 -14.939 24.903 1.00 55.91 106 PRO A CA 1
ATOM 874 C C . PRO A 1 106 ? 2.319 -14.264 26.281 1.00 55.91 106 PRO A C 1
ATOM 876 O O . PRO A 1 106 ? 2.755 -13.132 26.470 1.00 55.91 106 PRO A O 1
ATOM 879 N N . GLY A 1 107 ? 1.733 -14.948 27.268 1.00 63.84 107 GLY A N 1
ATOM 880 C CA . GLY A 1 107 ? 1.649 -14.432 28.645 1.00 63.84 107 GLY A CA 1
ATOM 881 C C . GLY A 1 107 ? 0.467 -13.501 28.946 1.00 63.84 107 GLY A C 1
ATOM 882 O O . GLY A 1 107 ? 0.517 -12.768 29.933 1.00 63.84 107 GLY A O 1
ATOM 883 N N . LEU A 1 108 ? -0.596 -13.526 28.131 1.00 64.50 108 LEU A N 1
ATOM 884 C CA . LEU A 1 108 ? -1.853 -12.838 28.443 1.00 64.50 108 LEU A CA 1
ATOM 885 C C . LEU A 1 108 ? -2.519 -13.411 29.714 1.00 64.50 108 LEU A C 1
ATOM 887 O O . LEU A 1 108 ? -2.621 -14.639 29.841 1.00 64.50 108 LEU A O 1
ATOM 891 N N . PRO A 1 109 ? -3.025 -12.560 30.630 1.00 65.69 109 PRO A N 1
ATOM 892 C CA . PRO A 1 109 ? -3.726 -13.007 31.832 1.00 65.69 109 PRO A CA 1
ATOM 893 C C . PRO A 1 109 ? -4.966 -13.844 31.486 1.00 65.69 109 PRO A C 1
ATOM 895 O O . PRO A 1 109 ? -5.969 -13.342 30.973 1.00 65.69 109 PRO A O 1
ATOM 898 N N . ARG A 1 110 ? -4.909 -15.151 31.761 1.00 60.28 110 ARG A N 1
ATOM 899 C CA . ARG A 1 110 ? -6.042 -16.062 31.547 1.00 60.28 110 ARG A CA 1
ATOM 900 C C . ARG A 1 110 ? -7.166 -15.717 32.530 1.00 60.28 110 ARG A C 1
ATOM 902 O O . ARG A 1 110 ? -6.928 -15.642 33.729 1.00 60.28 110 ARG A O 1
ATOM 909 N N . GLY A 1 111 ? -8.383 -15.527 32.017 1.00 66.25 111 GLY A N 1
ATOM 910 C CA . GLY A 1 111 ? -9.571 -15.221 32.827 1.00 66.25 111 GLY A CA 1
ATOM 911 C C . GLY A 1 111 ? -9.826 -13.734 33.101 1.00 66.25 111 GLY A C 1
ATOM 912 O O . GLY A 1 111 ? -10.767 -13.424 33.823 1.00 66.25 111 GLY A O 1
ATO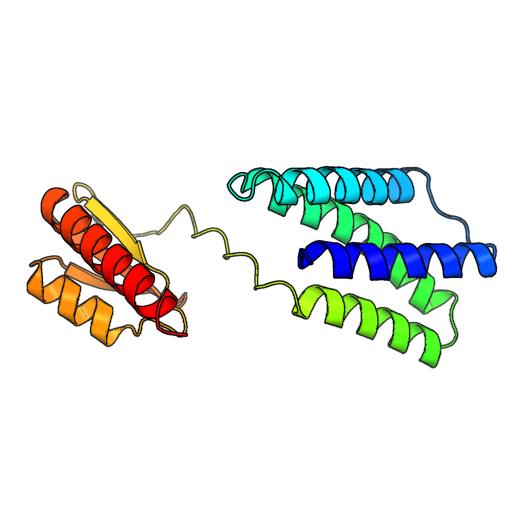M 913 N N . GLN A 1 112 ? -9.038 -12.819 32.524 1.00 73.94 112 GLN A N 1
ATOM 914 C CA . GLN A 1 112 ? -9.267 -11.371 32.620 1.00 73.94 112 GLN A CA 1
ATOM 915 C C . GLN A 1 112 ? -9.550 -10.761 31.245 1.00 73.94 112 GLN A C 1
ATOM 917 O O . GLN A 1 112 ? -9.138 -11.297 30.213 1.00 73.94 112 GLN A O 1
ATOM 922 N N . HIS A 1 113 ? -10.254 -9.629 31.227 1.00 78.88 113 HIS A N 1
ATOM 923 C CA . HIS A 1 113 ? -10.405 -8.838 30.012 1.00 78.88 113 HIS A CA 1
ATOM 924 C C . HIS A 1 113 ? -9.149 -8.009 29.793 1.00 78.88 113 HIS A C 1
ATOM 926 O O . HIS A 1 113 ? -8.581 -7.489 30.749 1.00 78.88 113 HIS A O 1
ATOM 932 N N . TRP A 1 114 ? -8.730 -7.872 28.541 1.00 83.31 114 TRP A N 1
ATOM 933 C CA . TRP A 1 114 ? -7.538 -7.116 28.193 1.00 83.31 114 TRP A CA 1
ATOM 934 C C . TRP A 1 114 ? -7.697 -6.409 26.850 1.00 83.31 114 TRP A C 1
ATOM 936 O O . TRP A 1 114 ? -8.518 -6.797 26.015 1.00 83.31 114 TRP A O 1
ATOM 946 N N . VAL A 1 115 ? -6.911 -5.356 26.660 1.00 79.69 115 VAL A N 1
ATOM 947 C CA . VAL A 1 115 ? -6.807 -4.587 25.423 1.00 79.69 115 VAL A CA 1
ATOM 948 C C . VAL A 1 115 ? -5.360 -4.149 25.235 1.00 79.69 115 VAL A C 1
ATOM 950 O O . VAL A 1 115 ? -4.676 -3.818 26.200 1.00 79.69 115 VAL A O 1
ATOM 953 N N . ARG A 1 116 ? -4.888 -4.157 23.990 1.00 79.75 116 ARG A N 1
ATOM 954 C CA . ARG A 1 116 ? -3.599 -3.569 23.615 1.00 79.75 116 ARG A CA 1
ATOM 955 C C . ARG A 1 116 ? -3.866 -2.219 22.979 1.00 79.75 116 ARG A C 1
ATOM 957 O O . ARG A 1 116 ? -4.618 -2.138 22.008 1.00 79.75 116 ARG A O 1
ATOM 964 N N . ILE A 1 117 ? -3.277 -1.179 23.542 1.00 75.50 117 ILE A N 1
ATOM 965 C CA . ILE A 1 117 ? -3.397 0.192 23.064 1.00 75.50 117 ILE A CA 1
ATOM 966 C C . ILE A 1 117 ? -2.051 0.560 22.461 1.00 75.50 117 ILE A C 1
ATOM 968 O O . ILE A 1 117 ? -1.022 0.481 23.130 1.00 75.50 117 ILE A O 1
ATOM 972 N N . ARG A 1 118 ? -2.055 0.933 21.182 1.00 71.56 118 ARG A N 1
ATOM 973 C CA . ARG A 1 118 ? -0.873 1.534 20.576 1.00 71.56 118 ARG A CA 1
ATOM 974 C C . ARG A 1 118 ? -0.806 2.994 20.998 1.00 71.56 118 ARG A C 1
ATOM 976 O O . ARG A 1 118 ? -1.794 3.716 20.886 1.00 71.56 118 ARG A O 1
ATOM 983 N N . VAL A 1 119 ? 0.360 3.388 21.473 1.00 68.00 119 VAL A N 1
ATOM 984 C CA . VAL A 1 119 ? 0.666 4.743 21.908 1.00 68.00 119 VAL A CA 1
ATOM 985 C C . VAL A 1 119 ? 1.304 5.455 20.706 1.00 68.00 119 VAL A C 1
ATOM 987 O O . VAL A 1 119 ? 2.430 5.144 20.330 1.00 68.00 119 VAL A O 1
ATOM 990 N N . GLU A 1 120 ? 0.529 6.294 20.011 1.00 62.44 120 GLU A N 1
ATOM 991 C CA . GLU A 1 120 ? 0.967 7.114 18.857 1.00 62.44 120 GLU A CA 1
ATOM 992 C C . GLU A 1 120 ? 1.130 8.584 19.293 1.00 62.44 120 GLU A C 1
ATOM 994 O O . GLU A 1 120 ? 0.746 8.905 20.403 1.00 62.44 120 GLU A O 1
ATOM 999 N N . GLU A 1 121 ? 1.649 9.494 18.454 1.00 53.00 121 GLU A N 1
ATOM 1000 C CA . GLU A 1 121 ? 2.056 10.880 18.820 1.00 53.00 121 GLU A CA 1
ATOM 1001 C C . GLU A 1 121 ? 1.051 11.722 19.653 1.00 53.00 121 GLU A C 1
ATOM 1003 O O . GLU A 1 121 ? 1.458 12.697 20.279 1.00 53.00 121 GLU A O 1
ATOM 1008 N N . LEU A 1 122 ? -0.237 11.354 19.692 1.00 55.03 122 LEU A N 1
ATOM 1009 C CA . LEU A 1 122 ? -1.311 12.015 20.455 1.00 55.03 122 LEU A CA 1
ATOM 1010 C C . LEU A 1 122 ? -1.588 11.407 21.847 1.00 55.03 122 LEU A C 1
ATOM 1012 O O . LEU A 1 122 ? -2.332 11.980 22.633 1.00 55.03 122 LEU A O 1
ATOM 1016 N N . LEU A 1 123 ? -1.041 10.233 22.154 1.00 65.00 123 LEU A N 1
ATOM 1017 C CA . LEU A 1 123 ? -1.149 9.575 23.456 1.00 65.00 123 LEU A CA 1
ATOM 1018 C C . LEU A 1 123 ? 0.258 9.190 23.883 1.00 65.00 123 LEU A C 1
ATOM 1020 O O . LEU A 1 123 ? 0.980 8.590 23.101 1.00 65.00 123 LEU A O 1
ATOM 1024 N N . ASN A 1 124 ? 0.654 9.487 25.115 1.00 72.56 124 ASN A N 1
ATOM 1025 C CA . ASN A 1 124 ? 1.910 8.968 25.657 1.00 72.56 124 ASN A CA 1
ATOM 1026 C C . ASN A 1 124 ? 1.638 7.796 26.620 1.00 72.56 124 ASN A C 1
ATOM 1028 O O . ASN A 1 124 ? 0.502 7.547 27.032 1.00 72.56 124 ASN A O 1
ATOM 1032 N N . VAL A 1 125 ? 2.679 7.018 26.922 1.00 74.06 125 VAL A N 1
ATOM 1033 C CA . VAL A 1 125 ? 2.558 5.827 27.777 1.00 74.06 125 VAL A CA 1
ATOM 1034 C C . VAL A 1 125 ? 2.115 6.210 29.189 1.00 74.06 125 VAL A C 1
ATOM 1036 O O . VAL A 1 125 ? 1.284 5.514 29.771 1.00 74.06 125 VAL A O 1
ATOM 1039 N N . ASP A 1 126 ? 2.634 7.325 29.699 1.00 77.38 126 ASP A N 1
ATOM 1040 C CA . ASP A 1 126 ? 2.371 7.815 31.051 1.00 77.38 126 ASP A CA 1
ATOM 1041 C C . ASP A 1 126 ? 0.884 8.150 31.238 1.00 77.38 126 ASP A C 1
ATOM 1043 O O . ASP A 1 126 ? 0.265 7.715 32.202 1.00 77.38 126 ASP A O 1
ATOM 1047 N N . GLU A 1 127 ? 0.260 8.802 30.258 1.00 77.38 127 GLU A N 1
ATOM 1048 C CA . GLU A 1 127 ? -1.166 9.135 30.255 1.00 77.38 127 GLU A CA 1
ATOM 1049 C C . GLU A 1 127 ? -2.059 7.892 30.232 1.00 77.38 127 GLU A C 1
ATOM 1051 O O . GLU A 1 127 ? -3.093 7.844 30.902 1.00 77.38 127 GLU A O 1
ATOM 1056 N N . VAL A 1 128 ? -1.694 6.876 29.442 1.00 80.69 128 VAL A N 1
ATOM 1057 C CA . VAL A 1 128 ? -2.438 5.607 29.421 1.00 80.69 128 VAL A CA 1
ATOM 1058 C C . VAL A 1 128 ? -2.292 4.890 30.764 1.00 80.69 128 VAL A C 1
ATOM 1060 O O . VAL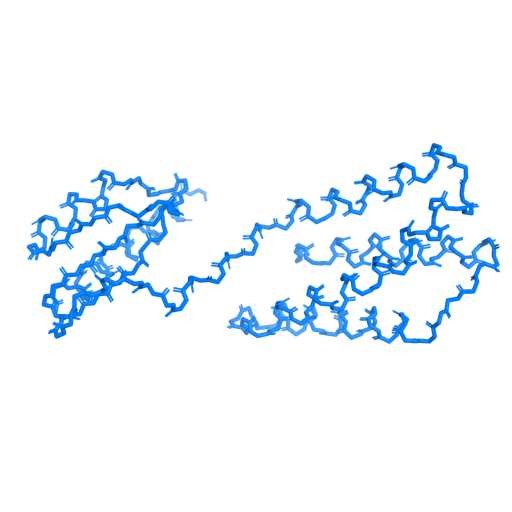 A 1 128 ? -3.268 4.304 31.239 1.00 80.69 128 VAL A O 1
ATOM 1063 N N . GLY A 1 129 ? -1.111 4.968 31.382 1.00 81.19 129 GLY A N 1
ATOM 1064 C CA . GLY A 1 129 ? -0.844 4.445 32.717 1.00 81.19 129 GLY A CA 1
ATOM 1065 C C . GLY A 1 129 ? -1.680 5.124 33.801 1.00 81.19 129 GLY A C 1
ATOM 1066 O O . GLY A 1 129 ? -2.388 4.438 34.535 1.00 81.19 129 GLY A O 1
ATOM 1067 N N . GLU A 1 130 ? -1.692 6.458 33.842 1.00 84.19 130 GLU A N 1
ATOM 1068 C CA . GLU A 1 130 ? -2.503 7.241 34.785 1.00 84.19 130 GLU A CA 1
ATOM 1069 C C . GLU A 1 130 ? -3.995 6.907 34.653 1.00 84.19 130 GLU A C 1
ATOM 1071 O O . GLU A 1 130 ? -4.665 6.597 35.639 1.00 84.19 130 GLU A O 1
ATOM 1076 N N . MET A 1 131 ? -4.525 6.880 33.424 1.00 84.00 131 MET A N 1
ATOM 1077 C CA . MET A 1 131 ? -5.931 6.531 33.198 1.00 84.00 131 MET A CA 1
ATOM 1078 C C . MET A 1 131 ? -6.250 5.087 33.618 1.00 84.00 131 MET A C 1
ATOM 1080 O O . MET A 1 131 ? -7.350 4.816 34.105 1.00 84.00 131 MET A O 1
ATOM 1084 N N . ALA A 1 132 ? -5.318 4.149 33.427 1.00 85.06 132 ALA A N 1
ATOM 1085 C CA . ALA A 1 132 ? -5.481 2.763 33.853 1.00 85.06 132 ALA A CA 1
ATOM 1086 C C . ALA A 1 132 ? -5.503 2.635 35.387 1.00 85.06 132 ALA A C 1
ATOM 1088 O O . ALA A 1 132 ? -6.359 1.928 35.928 1.00 85.06 132 ALA A O 1
ATOM 1089 N N . GLU A 1 133 ? -4.622 3.353 36.083 1.00 85.88 133 GLU A N 1
ATOM 1090 C CA . GLU A 1 133 ? -4.581 3.395 37.547 1.00 85.88 133 GLU A CA 1
ATOM 1091 C C . GLU A 1 133 ? -5.855 4.005 38.140 1.00 85.88 133 GLU A C 1
ATOM 1093 O O . GLU A 1 133 ? -6.431 3.433 39.069 1.00 85.88 133 GLU A O 1
ATOM 1098 N N . GLU A 1 134 ? -6.361 5.094 37.556 1.00 86.25 134 GLU A N 1
ATOM 1099 C CA . GLU A 1 134 ? -7.614 5.733 37.975 1.00 86.25 134 GLU A CA 1
ATOM 1100 C C . GLU A 1 134 ? -8.837 4.813 37.821 1.00 86.25 134 GLU A C 1
ATOM 1102 O O . GLU A 1 134 ? -9.721 4.791 38.679 1.00 86.25 134 GLU A O 1
ATOM 1107 N N . GLU A 1 135 ? -8.895 4.023 36.746 1.00 83.88 135 GLU A N 1
ATOM 1108 C CA . GLU A 1 135 ? -9.965 3.040 36.520 1.00 83.88 135 GLU A CA 1
ATOM 1109 C C . GLU A 1 135 ? -9.757 1.750 37.341 1.00 83.88 135 GLU A C 1
ATOM 1111 O O . GLU A 1 135 ? -10.628 0.873 37.376 1.00 83.88 135 GLU A O 1
ATOM 1116 N N . GLY A 1 136 ? -8.618 1.616 38.029 1.00 84.69 136 GLY A N 1
ATOM 1117 C CA . GL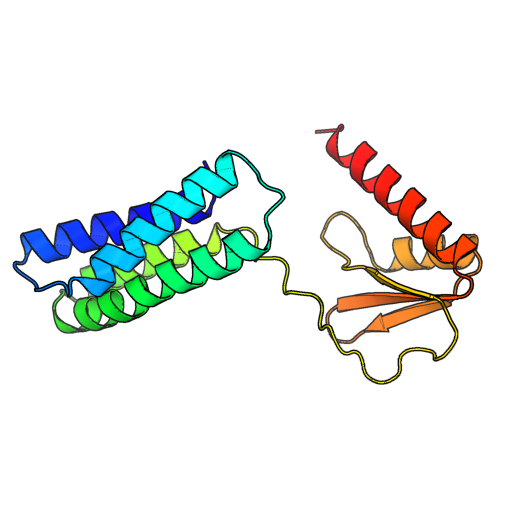Y A 1 136 ? -8.263 0.452 38.836 1.00 84.69 136 GLY A CA 1
ATOM 1118 C C . GLY A 1 136 ? -8.039 -0.809 38.001 1.00 84.69 136 GLY A C 1
ATOM 1119 O O . GLY A 1 136 ? -8.446 -1.900 38.418 1.00 84.69 136 GLY A O 1
ATOM 1120 N N . VAL A 1 137 ? -7.453 -0.657 36.811 1.00 87.62 137 VAL A N 1
ATOM 1121 C CA . VAL A 1 137 ? -7.007 -1.749 35.934 1.00 87.62 137 VAL A CA 1
ATOM 1122 C C . VAL A 1 137 ? -5.485 -1.777 35.867 1.00 87.62 137 VAL A C 1
ATOM 1124 O O . VAL A 1 137 ? -4.812 -0.762 36.013 1.00 87.62 137 VAL A O 1
ATOM 1127 N N . SER A 1 138 ? -4.919 -2.962 35.671 1.00 85.06 138 SER A N 1
ATOM 1128 C CA . SER A 1 138 ? -3.471 -3.126 35.588 1.00 85.06 138 SER A CA 1
ATOM 1129 C C . SER A 1 138 ? -2.986 -2.861 34.168 1.00 85.06 138 SER A C 1
ATOM 1131 O O . SER A 1 138 ? -3.679 -3.174 33.198 1.00 85.06 138 SER A O 1
ATOM 1133 N N . TRP A 1 139 ? -1.778 -2.321 34.035 1.00 86.06 139 TRP A N 1
ATOM 1134 C CA . TRP A 1 139 ? -1.169 -2.032 32.743 1.00 86.06 139 TRP A CA 1
ATOM 1135 C C . TRP A 1 139 ? 0.308 -2.444 32.715 1.00 86.06 139 TRP A C 1
ATOM 1137 O O . TRP A 1 139 ? 0.944 -2.591 33.758 1.00 86.06 139 TRP A O 1
ATOM 1147 N N . ARG A 1 140 ? 0.844 -2.703 31.519 1.00 83.00 140 ARG A N 1
ATOM 1148 C CA . ARG A 1 140 ? 2.280 -2.916 31.282 1.00 83.00 140 ARG A CA 1
ATOM 1149 C C . ARG A 1 140 ? 2.663 -2.473 29.873 1.00 83.00 140 ARG A C 1
ATOM 1151 O O . ARG A 1 140 ? 1.845 -2.561 28.958 1.00 83.00 140 ARG A O 1
ATOM 1158 N N . ILE A 1 141 ? 3.914 -2.068 29.703 1.00 80.50 141 ILE A N 1
ATOM 1159 C CA . ILE A 1 141 ? 4.505 -1.762 28.396 1.00 80.50 141 ILE A CA 1
ATOM 1160 C C . ILE A 1 141 ? 5.038 -3.061 27.790 1.00 80.50 141 ILE A C 1
ATOM 1162 O O . ILE A 1 141 ? 5.638 -3.876 28.493 1.00 80.50 141 ILE A O 1
ATOM 1166 N N . GLU A 1 142 ? 4.806 -3.262 26.500 1.00 74.00 142 GLU A N 1
ATOM 1167 C CA . GLU A 1 142 ? 5.351 -4.376 25.727 1.00 74.00 142 GLU A CA 1
ATOM 1168 C C . GLU A 1 142 ? 6.488 -3.890 24.815 1.00 74.00 142 GLU A C 1
ATOM 1170 O O . GLU A 1 142 ? 6.527 -2.725 24.418 1.00 74.00 142 GLU A O 1
ATOM 1175 N N . GLU A 1 143 ? 7.444 -4.775 24.506 1.00 64.50 143 GLU A N 1
ATOM 1176 C CA . GLU A 1 143 ? 8.674 -4.439 23.761 1.00 64.50 143 GLU A CA 1
ATOM 1177 C C . GLU A 1 143 ? 8.407 -3.878 22.353 1.00 64.50 143 GLU A C 1
ATOM 1179 O O . GLU A 1 143 ? 9.260 -3.205 21.782 1.00 64.50 143 GLU A O 1
ATOM 1184 N N . ASP A 1 144 ? 7.212 -4.112 21.807 1.00 65.06 144 ASP A N 1
ATOM 1185 C CA . ASP A 1 144 ? 6.752 -3.595 20.519 1.00 65.06 144 ASP A CA 1
ATOM 1186 C C . ASP A 1 144 ? 6.080 -2.210 20.609 1.00 65.06 144 ASP A C 1
ATOM 1188 O O . ASP A 1 144 ? 5.477 -1.747 19.641 1.00 65.06 144 ASP A O 1
ATOM 1192 N N . GLY A 1 145 ? 6.181 -1.527 21.755 1.00 67.38 145 GLY A N 1
ATOM 1193 C CA . GLY A 1 145 ? 5.691 -0.156 21.941 1.00 67.38 145 GLY A CA 1
ATOM 1194 C C . GLY A 1 145 ? 4.189 -0.050 22.223 1.00 67.38 145 GLY A C 1
ATOM 1195 O O . GLY A 1 145 ? 3.622 1.042 22.171 1.00 67.38 145 GLY A O 1
ATOM 1196 N N . TYR A 1 146 ? 3.524 -1.165 22.530 1.00 74.81 146 TYR A N 1
ATOM 1197 C CA . TYR A 1 146 ? 2.121 -1.177 22.941 1.00 74.81 146 TYR A CA 1
ATOM 1198 C C . TYR A 1 146 ? 2.000 -1.167 24.458 1.00 74.81 146 TYR A C 1
ATOM 1200 O O . TYR A 1 146 ? 2.832 -1.714 25.180 1.00 74.81 146 TYR A O 1
ATOM 1208 N N . VAL A 1 147 ? 0.893 -0.614 24.942 1.00 83.06 147 VAL A N 1
ATOM 1209 C CA . VAL A 1 147 ? 0.479 -0.736 26.337 1.00 83.06 147 VAL A CA 1
ATOM 1210 C C . VAL A 1 147 ? -0.614 -1.791 26.425 1.00 83.06 147 VAL A C 1
ATOM 1212 O O . VAL A 1 147 ? -1.694 -1.647 25.846 1.00 83.06 147 VAL A O 1
ATOM 1215 N N . LEU A 1 148 ? -0.335 -2.875 27.145 1.00 84.81 148 LEU A N 1
ATOM 1216 C CA . LEU A 1 148 ? -1.330 -3.883 27.485 1.00 84.81 148 LEU A CA 1
ATOM 1217 C C . LEU A 1 148 ? -2.042 -3.456 28.765 1.00 84.81 148 LEU A C 1
ATOM 1219 O O . LEU A 1 148 ? -1.415 -3.372 29.818 1.00 84.81 148 LEU A O 1
ATOM 1223 N N . VAL A 1 149 ? -3.358 -3.276 28.686 1.00 85.00 149 VAL A N 1
ATOM 1224 C CA . VAL A 1 149 ? -4.224 -3.036 29.843 1.00 85.00 149 VAL A CA 1
ATOM 1225 C C . VAL A 1 149 ? -5.093 -4.257 30.092 1.00 85.00 149 VAL A C 1
ATOM 1227 O O . VAL A 1 149 ? -5.656 -4.818 29.152 1.00 85.00 149 VAL A O 1
ATOM 1230 N N . TYR A 1 150 ? -5.222 -4.672 31.349 1.00 85.69 150 TYR A N 1
ATOM 1231 C CA . TYR A 1 150 ? -5.975 -5.857 31.739 1.00 85.69 150 TYR A CA 1
ATOM 1232 C C . TYR A 1 150 ? -6.649 -5.711 33.109 1.00 85.69 150 TYR A C 1
ATOM 1234 O O . TYR A 1 150 ? -6.188 -4.983 33.986 1.00 85.69 150 TYR A O 1
ATOM 1242 N N . GLY A 1 151 ? -7.773 -6.405 33.289 1.00 85.12 151 GLY A N 1
ATOM 1243 C CA . GLY A 1 151 ? -8.538 -6.392 34.532 1.00 85.12 151 GLY A CA 1
ATOM 1244 C C . GLY A 1 151 ? -9.998 -6.801 34.344 1.00 85.12 151 GLY A C 1
ATOM 1245 O O . GLY A 1 151 ? -10.345 -7.641 33.505 1.00 85.12 151 GLY A O 1
ATOM 1246 N N . GLU A 1 152 ? -10.876 -6.197 35.142 1.00 84.62 152 GLU A N 1
ATOM 1247 C CA . GLU A 1 152 ? -12.320 -6.407 35.057 1.00 84.62 152 GLU A CA 1
ATOM 1248 C C . GLU A 1 152 ? -12.890 -5.813 33.757 1.00 84.62 152 GLU A C 1
ATOM 1250 O O . GLU A 1 152 ? -12.594 -4.676 33.387 1.00 84.62 152 GLU A O 1
ATOM 1255 N N . GLY A 1 153 ? -13.747 -6.560 33.054 1.00 77.94 153 GLY A N 1
ATOM 1256 C CA . GLY A 1 153 ? -14.222 -6.170 31.719 1.00 77.94 153 GLY A CA 1
ATOM 1257 C C . GLY A 1 153 ? -15.019 -4.869 31.667 1.00 77.94 153 GLY A C 1
ATOM 1258 O O . GLY A 1 153 ? -15.007 -4.179 30.649 1.00 77.94 153 GLY A O 1
ATOM 1259 N N . THR A 1 154 ? -15.702 -4.519 32.751 1.00 83.25 154 THR A N 1
ATOM 1260 C CA . THR A 1 154 ? -16.441 -3.258 32.914 1.00 83.25 154 THR A CA 1
ATOM 1261 C C . THR A 1 154 ? -15.489 -2.063 32.951 1.00 83.25 154 THR A C 1
ATOM 1263 O O . THR A 1 154 ? -15.682 -1.106 32.201 1.00 83.25 154 THR A O 1
ATOM 1266 N N . LYS A 1 155 ? -14.419 -2.165 33.742 1.00 85.31 155 LYS A N 1
ATOM 1267 C CA . LYS A 1 155 ? -13.384 -1.138 33.911 1.00 85.31 155 LYS A CA 1
ATOM 1268 C C . LYS A 1 155 ? -12.523 -0.975 32.662 1.00 85.31 155 LYS A C 1
ATOM 1270 O O . LYS A 1 155 ? -12.333 0.137 32.184 1.00 85.31 155 LYS A O 1
ATOM 1275 N N . VAL A 1 156 ? -12.122 -2.084 32.031 1.00 83.06 156 VAL A N 1
ATOM 1276 C CA . VAL A 1 156 ? -11.398 -2.044 30.746 1.00 83.06 156 VAL A CA 1
ATOM 1277 C C . VAL A 1 156 ? -12.237 -1.342 29.669 1.00 83.06 156 VAL A C 1
ATOM 1279 O O . VAL A 1 156 ? -11.730 -0.504 28.926 1.00 83.06 156 VAL A O 1
ATOM 1282 N N . LYS A 1 157 ? -13.550 -1.609 29.602 1.00 81.81 157 LYS A N 1
ATOM 1283 C CA . LYS A 1 157 ? -14.455 -0.893 28.683 1.00 81.81 157 LYS A CA 1
ATOM 1284 C C . LYS A 1 157 ? -14.603 0.594 29.022 1.00 81.81 157 LYS A C 1
ATOM 1286 O O . LYS A 1 157 ? -14.761 1.392 28.098 1.00 81.81 157 LYS A O 1
ATOM 1291 N N . SER A 1 158 ? -14.596 0.957 30.305 1.00 84.75 158 SER A N 1
ATOM 1292 C CA . SER A 1 158 ? -14.643 2.353 30.766 1.00 84.75 158 SER A CA 1
ATOM 1293 C C . SER A 1 158 ? -13.418 3.128 30.278 1.00 84.75 158 SER A C 1
ATOM 1295 O O . SER A 1 158 ? -13.563 4.137 29.582 1.00 84.75 158 SER A O 1
ATOM 1297 N N . LEU A 1 159 ? -12.226 2.560 30.485 1.00 84.75 159 LEU A N 1
ATOM 1298 C CA . LEU A 1 159 ? -10.966 3.117 30.003 1.00 84.75 159 LEU A CA 1
ATOM 1299 C C . LEU A 1 159 ? -10.972 3.335 28.483 1.00 84.75 159 LEU A C 1
ATOM 1301 O O . LEU A 1 159 ? -10.668 4.428 28.008 1.00 84.75 159 LEU A O 1
ATOM 1305 N N . ILE A 1 160 ? -11.395 2.329 27.706 1.00 81.62 160 ILE A N 1
ATOM 1306 C CA . ILE A 1 160 ? -11.470 2.434 26.238 1.00 81.62 160 ILE A CA 1
ATOM 1307 C C . ILE A 1 160 ? -12.391 3.588 25.814 1.00 81.62 160 ILE A C 1
ATOM 1309 O O . ILE A 1 160 ? -12.063 4.346 24.900 1.00 81.62 160 ILE A O 1
ATOM 1313 N N . LYS A 1 161 ? -13.544 3.756 26.477 1.00 83.00 161 LYS A N 1
ATOM 1314 C CA . LYS A 1 161 ? -14.467 4.865 26.182 1.00 83.00 161 LYS A CA 1
ATOM 1315 C C . LYS A 1 161 ? -13.843 6.223 26.487 1.00 83.00 161 LYS A C 1
ATOM 1317 O O . LYS A 1 161 ? -14.076 7.166 25.729 1.00 83.00 161 LYS A O 1
ATOM 1322 N N . ARG A 1 162 ? -13.075 6.324 27.573 1.00 82.81 162 ARG A N 1
ATOM 1323 C CA . ARG A 1 162 ? -12.394 7.554 27.987 1.00 82.81 162 ARG A CA 1
ATOM 1324 C C . ARG A 1 162 ? -11.300 7.948 26.998 1.00 82.81 162 ARG A C 1
ATOM 1326 O O . ARG A 1 162 ? -11.327 9.073 26.503 1.00 82.81 162 ARG A O 1
ATOM 1333 N N . ILE A 1 163 ? -10.445 7.001 26.613 1.00 82.56 163 ILE A N 1
ATOM 1334 C CA . ILE A 1 163 ? -9.406 7.203 25.592 1.00 82.56 163 ILE A CA 1
ATOM 1335 C C . ILE A 1 163 ? -10.041 7.616 24.255 1.00 82.56 163 ILE A C 1
ATOM 1337 O O . ILE A 1 163 ? -9.651 8.618 23.663 1.00 82.56 163 ILE A O 1
ATOM 1341 N N . ALA A 1 164 ? -11.098 6.924 23.814 1.00 77.88 164 ALA A N 1
ATOM 1342 C CA . ALA A 1 164 ? -11.804 7.269 22.578 1.00 77.88 164 ALA A CA 1
ATOM 1343 C C . ALA A 1 164 ? -12.466 8.659 22.620 1.00 77.88 164 ALA A C 1
ATOM 1345 O O . ALA A 1 164 ? -12.636 9.296 21.583 1.00 77.88 164 ALA A O 1
ATOM 1346 N N . LYS A 1 165 ? -12.890 9.136 23.798 1.00 80.50 165 LYS A N 1
ATOM 1347 C CA . LYS A 1 165 ? -13.426 10.494 23.965 1.00 80.50 165 LYS A CA 1
ATOM 1348 C C . LYS A 1 165 ? -12.318 11.546 23.871 1.00 80.50 165 LYS A C 1
ATOM 1350 O O . LYS A 1 165 ? -12.537 12.552 23.208 1.00 80.50 165 LYS A O 1
ATOM 1355 N N . LYS A 1 166 ? -11.149 11.294 24.468 1.00 76.50 166 LYS A N 1
ATOM 1356 C CA . LYS A 1 166 ? -9.984 12.191 24.385 1.00 76.50 166 LYS A CA 1
ATOM 1357 C C . LYS A 1 166 ? -9.504 12.351 22.938 1.00 76.50 166 LYS A C 1
ATOM 1359 O O . LYS A 1 166 ? -9.465 13.469 22.441 1.00 76.50 166 LYS A O 1
ATOM 1364 N N . LEU A 1 167 ? -9.313 11.235 22.230 1.00 71.06 167 LEU A N 1
ATOM 1365 C CA . LEU A 1 167 ? -8.901 11.236 20.820 1.00 71.06 167 LEU A CA 1
ATOM 1366 C C . LEU A 1 167 ? -9.880 11.978 19.892 1.00 71.06 167 LEU A C 1
ATOM 1368 O O . LEU A 1 167 ? -9.459 12.579 18.911 1.00 71.06 167 LEU A O 1
ATOM 1372 N N . ARG A 1 168 ? -11.189 11.945 20.186 1.00 67.19 168 ARG A N 1
ATOM 1373 C CA . ARG A 1 168 ? -12.188 12.717 19.427 1.00 67.19 168 ARG A CA 1
ATOM 1374 C C . ARG A 1 168 ? -12.113 14.217 19.708 1.00 67.19 168 ARG A C 1
ATOM 1376 O O . ARG A 1 168 ? -12.236 14.996 18.777 1.00 67.19 168 ARG A O 1
ATOM 1383 N N . ASN A 1 169 ? -11.898 14.609 20.963 1.00 61.84 169 ASN A N 1
ATOM 1384 C CA . ASN A 1 169 ? -11.862 16.018 21.354 1.00 61.84 169 ASN A CA 1
ATOM 1385 C C . ASN A 1 169 ? -10.592 16.740 20.867 1.00 61.84 169 ASN A C 1
ATOM 1387 O O . ASN A 1 169 ? -10.656 17.920 20.546 1.00 61.84 169 ASN A O 1
ATOM 1391 N N . GLU A 1 170 ? -9.448 16.054 20.802 1.00 54.47 170 GLU A N 1
ATOM 1392 C CA . GLU A 1 170 ? -8.189 16.643 20.311 1.00 54.47 170 GLU A CA 1
ATOM 1393 C C . GLU A 1 170 ? -8.133 16.735 18.776 1.00 54.47 170 GLU A C 1
ATOM 1395 O O . GLU A 1 170 ? -7.470 17.618 18.241 1.00 54.47 170 GLU A O 1
ATOM 1400 N N . GLY A 1 171 ? -8.889 15.894 18.058 1.00 47.38 171 GLY A N 1
ATOM 1401 C CA . GLY A 1 171 ? -9.031 15.975 16.599 1.00 47.38 171 GLY A CA 1
ATOM 1402 C C . GLY A 1 171 ? -9.944 17.105 16.098 1.00 47.38 171 GLY A C 1
ATOM 1403 O O . GLY A 1 171 ? -9.898 17.430 14.916 1.00 47.38 171 GLY A O 1
ATOM 1404 N N . GLU A 1 172 ? -10.760 17.706 16.970 1.00 41.38 172 GLU A N 1
ATOM 1405 C CA . GLU A 1 172 ? -11.642 18.846 16.652 1.00 41.38 172 GLU A CA 1
ATOM 1406 C C . GLU A 1 172 ? -11.000 20.214 16.967 1.00 41.38 172 GLU A C 1
ATOM 1408 O O . GLU A 1 172 ? -11.589 21.252 16.673 1.00 41.38 172 GLU A O 1
ATOM 1413 N N . ALA A 1 173 ? -9.801 20.233 17.561 1.00 37.72 173 ALA A N 1
ATOM 1414 C CA . ALA A 1 173 ? -9.102 21.449 17.986 1.00 37.72 173 ALA A CA 1
ATOM 1415 C C . ALA A 1 173 ? -8.066 21.982 16.967 1.00 37.72 173 ALA A C 1
ATOM 1417 O O . ALA A 1 173 ? -7.250 22.833 17.331 1.00 37.72 173 ALA A O 1
ATOM 1418 N N . VAL A 1 174 ? -8.091 21.500 15.715 1.00 37.72 174 VAL A N 1
ATOM 1419 C CA . VAL A 1 174 ? -7.167 21.892 14.627 1.00 37.72 174 VAL A CA 1
ATOM 1420 C C . VAL A 1 174 ? -7.918 22.486 13.443 1.00 37.72 174 VAL A C 1
ATOM 1422 O O . VAL A 1 174 ? -8.879 21.842 12.971 1.00 37.72 174 VAL A O 1
#

pLDDT: mean 79.99, std 15.43, range [37.72, 96.94]

Secondary structure (DSSP, 8-state):
--HHHHHHHHHHHHHHHHHHTT----HHHHHHHHHHHHHHHHHHH-TT-HHHHHHHHHHHHHHHHHHHHHHHHHS-HHHHHHHHHHHHHHHHTS----PPP-S--TT--TTSEEEEEE--TTS-HHHHHHHHHHTT-EEEE-TTSEEEEEE-HHHHHHHHHHHHHHHHHHHT--

Radius of gyration: 21.89 Å; chains: 1; bounding box: 38×38×65 Å

Foldseek 3Di:
DALLVQLLVLLVVLVVVCVVVVHDDDVLLVVLSVLLVVLSVVCVVPVPCLVSVVSNVVSSVVNCVPRLVCLCVPHDNVVSVVSVVSSVVSVVSHPPSPPPPPPDDPPPDPPKDKDKAAADPQHDPVNLCVLLVVLVWDWDADPVRIIMTIHHPVSNVVSVVVVVVSVVVVVVPD

Sequence (174 aa):
MSSYENVWRALAELITEFRRRNLGIPPQVMDDLRSAKTLIEVLKLDPSVVETTERIEGYLRNVESYLLPVVQNEFEPSAAEEWMRRVEEAWRVLPRAREAPIRFVPGLPRGQHWVRIRVEELLNVDEVGEMAEEEGVSWRIEEDGYVLVYGEGTKVKSLIKRIAKKLRNEGEAV